Protein AF-A0ABD2MRR7-F1 (afdb_monomer_lite)

Organism: NCBI:txid559131

Secondary structure (DSSP, 8-state):
-----TTT--HHHHHHHHHTTT-PPPSSHHHHHHHHHHHHHHHHHH--------S------HHHHHHHHHHHHHHHHHHHHTTS---

Radius of gyration: 30.71 Å; chains: 1; bounding box: 50×29×84 Å

Structure (mmCIF, N/CA/C/O backbone):
data_AF-A0ABD2MRR7-F1
#
_entry.id   AF-A0ABD2MRR7-F1
#
loop_
_atom_site.group_PDB
_atom_site.id
_atom_site.type_symbol
_atom_site.label_atom_id
_atom_site.label_alt_id
_atom_site.label_comp_id
_atom_site.label_asym_id
_atom_site.label_entity_id
_atom_site.label_seq_id
_atom_site.pdbx_PDB_ins_code
_atom_site.Cartn_x
_atom_site.Cartn_y
_atom_site.Cartn_z
_atom_site.occupancy
_atom_site.B_iso_or_equiv
_atom_site.auth_seq_id
_atom_site.auth_comp_id
_atom_site.auth_asym_id
_atom_site.auth_atom_id
_atom_site.pdbx_PDB_model_num
ATOM 1 N N . MET A 1 1 ? -0.695 -3.202 9.038 1.00 45.69 1 MET A N 1
ATOM 2 C CA . MET A 1 1 ? 0.506 -3.177 8.177 1.00 45.69 1 MET A CA 1
ATOM 3 C C . MET A 1 1 ? 1.087 -1.767 8.217 1.00 45.69 1 MET A C 1
ATOM 5 O O . MET A 1 1 ? 0.366 -0.852 7.823 1.00 45.69 1 MET A O 1
ATOM 9 N N . PRO A 1 2 ? 2.298 -1.542 8.759 1.00 51.72 2 PRO A N 1
ATOM 10 C CA . PRO A 1 2 ? 2.975 -0.254 8.605 1.00 51.72 2 PRO A CA 1
ATOM 11 C C . PRO A 1 2 ? 3.110 0.062 7.110 1.00 51.72 2 PRO A C 1
ATOM 13 O O . PRO A 1 2 ? 3.409 -0.827 6.317 1.00 51.72 2 PRO A O 1
ATOM 16 N N . ARG A 1 3 ? 2.809 1.302 6.709 1.00 63.09 3 ARG A N 1
ATOM 17 C CA . ARG A 1 3 ? 2.844 1.689 5.293 1.00 63.09 3 ARG A CA 1
ATOM 18 C C . ARG A 1 3 ? 4.299 1.744 4.836 1.00 63.09 3 ARG A C 1
ATOM 20 O O . ARG A 1 3 ? 5.050 2.615 5.272 1.00 63.09 3 ARG A O 1
ATOM 27 N N . LEU A 1 4 ? 4.679 0.807 3.974 1.00 75.62 4 LEU A N 1
ATOM 28 C CA . LEU A 1 4 ? 5.969 0.802 3.302 1.00 75.62 4 LEU A CA 1
ATOM 29 C C . LEU A 1 4 ? 6.137 2.105 2.505 1.00 75.62 4 LEU A C 1
ATOM 31 O O . LEU A 1 4 ? 5.214 2.522 1.806 1.00 75.62 4 LEU A O 1
ATOM 35 N N . ASN A 1 5 ? 7.299 2.755 2.608 1.00 85.12 5 ASN A N 1
ATOM 36 C CA . ASN A 1 5 ? 7.639 3.903 1.770 1.00 85.12 5 ASN A CA 1
ATOM 37 C C . ASN A 1 5 ? 8.504 3.423 0.593 1.00 85.12 5 ASN A C 1
ATOM 39 O O . ASN A 1 5 ? 9.696 3.170 0.797 1.00 85.12 5 ASN A O 1
ATOM 43 N N . PRO A 1 6 ? 7.964 3.358 -0.642 1.00 84.69 6 PRO A N 1
ATOM 44 C CA . PRO A 1 6 ? 8.682 2.803 -1.788 1.00 84.69 6 PRO A CA 1
ATOM 45 C C . PRO A 1 6 ? 10.035 3.474 -2.066 1.00 84.69 6 PRO A C 1
ATOM 47 O O . PRO A 1 6 ? 10.938 2.850 -2.617 1.00 84.69 6 PRO A O 1
ATOM 50 N N . ASN A 1 7 ? 10.212 4.742 -1.681 1.00 86.31 7 ASN A N 1
ATOM 51 C CA . ASN A 1 7 ? 11.445 5.481 -1.954 1.00 86.31 7 ASN A CA 1
ATOM 52 C C . ASN A 1 7 ? 12.619 5.055 -1.059 1.00 86.31 7 ASN A C 1
ATOM 54 O O . ASN A 1 7 ? 13.768 5.197 -1.471 1.00 86.31 7 ASN A O 1
ATOM 58 N N . HIS A 1 8 ? 12.346 4.505 0.127 1.00 87.12 8 HIS A N 1
ATOM 59 C CA . HIS A 1 8 ? 13.376 4.085 1.087 1.00 87.12 8 HIS A CA 1
ATOM 60 C C . HIS A 1 8 ? 13.489 2.565 1.231 1.00 87.12 8 HIS A C 1
ATOM 62 O O . HIS A 1 8 ? 14.353 2.081 1.959 1.00 87.12 8 HIS A O 1
ATOM 68 N N . SER A 1 9 ? 12.650 1.813 0.520 1.00 89.31 9 SER A N 1
ATOM 69 C CA . SER A 1 9 ? 12.655 0.355 0.557 1.00 89.31 9 SER A CA 1
ATOM 70 C C . SER A 1 9 ? 13.741 -0.266 -0.312 1.00 89.31 9 SER A C 1
ATOM 72 O O . SER A 1 9 ? 14.118 0.248 -1.373 1.00 89.31 9 SER A O 1
ATOM 74 N N . LYS A 1 10 ? 14.222 -1.423 0.144 1.00 92.12 10 LYS A N 1
ATOM 75 C CA . LYS A 1 10 ? 15.166 -2.273 -0.589 1.00 92.12 10 LYS A CA 1
ATOM 76 C C . LYS A 1 10 ? 14.460 -2.983 -1.748 1.00 92.12 10 LYS A C 1
ATOM 78 O O . LYS A 1 10 ? 13.253 -3.195 -1.727 1.00 92.12 10 LYS A O 1
ATOM 83 N N . SER A 1 11 ? 15.223 -3.423 -2.752 1.00 91.19 11 SER A N 1
ATOM 84 C CA . SER A 1 11 ? 14.683 -4.135 -3.929 1.00 91.19 11 SER A CA 1
ATOM 85 C C . SER A 1 11 ? 13.841 -5.365 -3.565 1.00 91.19 11 SER A C 1
ATOM 87 O O . SER A 1 11 ? 12.807 -5.621 -4.183 1.00 91.19 11 SER A O 1
ATOM 89 N N . THR A 1 12 ? 14.266 -6.122 -2.552 1.00 91.81 12 THR A N 1
ATOM 90 C CA . THR A 1 12 ? 13.560 -7.313 -2.061 1.00 91.81 12 THR A CA 1
ATOM 91 C C . THR A 1 12 ? 12.214 -6.955 -1.438 1.00 91.81 12 THR A C 1
ATOM 93 O O . THR A 1 12 ? 11.214 -7.582 -1.764 1.00 91.81 12 THR A O 1
ATOM 96 N N . GLU A 1 13 ? 12.171 -5.900 -0.625 1.00 92.44 13 GLU A N 1
ATOM 97 C CA . GLU A 1 13 ? 10.946 -5.376 -0.010 1.00 92.44 13 GLU A CA 1
ATOM 98 C C . GLU A 1 13 ? 9.967 -4.862 -1.072 1.00 92.44 13 GLU A C 1
ATOM 100 O O . GLU A 1 13 ? 8.781 -5.172 -1.029 1.00 92.44 13 GLU A O 1
ATOM 105 N N . LEU A 1 14 ? 10.472 -4.149 -2.085 1.00 92.94 14 LEU A N 1
ATOM 106 C CA . LEU A 1 14 ? 9.659 -3.701 -3.217 1.00 92.94 14 LEU A CA 1
ATOM 107 C C . LEU A 1 14 ? 9.073 -4.879 -4.006 1.00 92.94 14 LEU A C 1
ATOM 109 O O . LEU A 1 14 ? 7.921 -4.829 -4.420 1.00 92.94 14 LEU A O 1
ATOM 113 N N . SER A 1 15 ? 9.856 -5.942 -4.209 1.00 93.56 15 SER A N 1
ATOM 114 C CA . SER A 1 15 ? 9.396 -7.140 -4.929 1.00 93.56 15 SER A CA 1
ATOM 115 C C . SER A 1 15 ? 8.343 -7.900 -4.129 1.00 93.56 15 SER A C 1
ATOM 117 O O . SER A 1 15 ? 7.369 -8.373 -4.700 1.00 93.56 15 SER A O 1
ATOM 119 N N . TYR A 1 16 ? 8.523 -7.978 -2.810 1.00 92.56 16 TYR A N 1
ATOM 120 C CA . TYR A 1 16 ? 7.559 -8.582 -1.900 1.00 92.56 16 TYR A CA 1
ATOM 121 C C . TYR A 1 16 ? 6.213 -7.845 -1.935 1.00 92.56 16 TYR A C 1
ATOM 123 O O . TYR A 1 16 ? 5.171 -8.470 -2.092 1.00 92.56 16 TYR A O 1
ATOM 131 N N . GLU A 1 17 ? 6.227 -6.513 -1.879 1.00 91.56 17 GLU A N 1
ATOM 132 C CA . GLU A 1 17 ? 5.007 -5.695 -1.930 1.00 91.56 17 GLU A CA 1
ATOM 133 C C . GLU A 1 17 ? 4.273 -5.769 -3.275 1.00 91.56 17 GLU A C 1
ATOM 135 O O . GLU A 1 17 ? 3.042 -5.697 -3.304 1.00 91.56 17 GLU A O 1
ATOM 140 N N . LEU A 1 18 ? 5.010 -5.928 -4.380 1.00 93.25 18 LEU A N 1
ATOM 141 C CA . LEU A 1 18 ? 4.431 -6.184 -5.703 1.00 93.25 18 LEU A CA 1
ATOM 142 C C . LEU A 1 18 ? 3.821 -7.591 -5.778 1.00 93.25 18 LEU A C 1
ATOM 144 O O . LEU A 1 18 ? 2.686 -7.740 -6.229 1.00 93.25 18 LEU A O 1
ATOM 148 N N . ALA A 1 19 ? 4.510 -8.601 -5.241 1.00 92.69 19 ALA A N 1
ATOM 149 C CA . ALA A 1 19 ? 4.008 -9.972 -5.188 1.00 92.69 19 ALA A CA 1
ATOM 150 C C . ALA A 1 19 ? 2.728 -10.096 -4.342 1.00 92.69 19 ALA A C 1
ATOM 152 O O . ALA A 1 19 ? 1.795 -10.779 -4.753 1.00 92.69 19 ALA A O 1
ATOM 153 N N . LEU A 1 20 ? 2.625 -9.375 -3.215 1.00 91.44 20 LEU A N 1
ATOM 154 C CA . LEU A 1 20 ? 1.394 -9.309 -2.407 1.00 91.44 20 LEU A CA 1
ATOM 155 C C . LEU A 1 20 ? 0.178 -8.789 -3.190 1.00 91.44 20 LEU A C 1
ATOM 157 O O . LEU A 1 20 ? -0.960 -9.066 -2.820 1.00 91.44 20 LEU A O 1
ATOM 161 N N . ARG A 1 21 ? 0.416 -8.032 -4.264 1.00 90.50 21 ARG A N 1
ATOM 162 C CA . ARG A 1 21 ? -0.609 -7.474 -5.156 1.00 90.50 21 ARG A CA 1
ATOM 163 C C . ARG A 1 21 ? -0.782 -8.292 -6.435 1.00 90.50 21 ARG A C 1
ATOM 165 O O . ARG A 1 21 ? -1.472 -7.843 -7.343 1.00 90.50 21 ARG A O 1
ATOM 172 N N . ASN A 1 22 ? -0.173 -9.480 -6.504 1.00 92.38 22 ASN A N 1
ATOM 173 C CA . ASN A 1 22 ? -0.131 -10.345 -7.684 1.00 92.38 22 ASN A CA 1
ATOM 174 C C . ASN A 1 22 ? 0.443 -9.641 -8.927 1.00 92.38 22 ASN A C 1
ATOM 176 O O . ASN A 1 22 ? -0.015 -9.867 -10.045 1.00 92.38 22 ASN A O 1
ATOM 180 N N . VAL A 1 23 ? 1.430 -8.763 -8.726 1.00 92.19 23 VAL A N 1
ATOM 181 C CA . VAL A 1 23 ? 2.137 -8.066 -9.802 1.00 92.19 23 VAL A CA 1
ATOM 182 C C . VAL A 1 23 ? 3.543 -8.630 -9.922 1.00 92.19 23 VAL A C 1
ATOM 184 O O . VAL A 1 23 ? 4.310 -8.610 -8.955 1.00 92.19 23 VAL A O 1
ATOM 187 N N . ASP A 1 24 ? 3.900 -9.083 -11.122 1.00 92.69 24 ASP A N 1
ATOM 188 C CA . ASP A 1 24 ? 5.258 -9.535 -11.400 1.00 92.69 24 ASP A CA 1
ATOM 189 C C . ASP A 1 24 ? 6.248 -8.366 -11.268 1.00 92.69 24 ASP A C 1
ATOM 191 O O . ASP A 1 24 ? 6.063 -7.308 -11.885 1.00 92.69 24 ASP A O 1
ATOM 195 N N . PRO A 1 25 ? 7.304 -8.509 -10.448 1.00 90.38 25 PRO A N 1
ATOM 196 C CA . PRO A 1 25 ? 8.221 -7.417 -10.198 1.00 90.38 25 PRO A CA 1
ATOM 197 C C . PRO A 1 25 ? 9.134 -7.177 -11.414 1.00 90.38 25 PRO A C 1
ATOM 199 O O . PRO A 1 25 ? 9.787 -8.112 -11.883 1.00 90.38 25 PRO A O 1
ATOM 202 N N . PRO A 1 26 ? 9.272 -5.921 -11.879 1.00 92.06 26 PRO A N 1
ATOM 203 C CA . PRO A 1 26 ? 10.259 -5.546 -12.893 1.00 92.06 26 PRO A CA 1
ATOM 204 C C . PRO A 1 26 ? 11.692 -5.893 -12.473 1.00 92.06 26 PRO A C 1
ATOM 206 O O . PRO A 1 26 ? 11.976 -6.072 -11.290 1.00 92.06 26 PRO A O 1
ATOM 209 N N . ALA A 1 27 ? 12.637 -5.924 -13.412 1.00 89.81 27 ALA A N 1
ATOM 210 C CA . ALA A 1 27 ? 14.025 -6.258 -13.088 1.00 89.81 27 ALA A CA 1
ATOM 211 C C . ALA A 1 27 ? 14.707 -5.166 -12.242 1.00 89.81 27 ALA A C 1
ATOM 213 O O . ALA A 1 27 ? 15.444 -5.466 -11.297 1.00 89.81 27 ALA A O 1
ATOM 214 N N . THR A 1 28 ? 14.447 -3.892 -12.549 1.00 94.06 28 THR A N 1
ATOM 215 C CA . THR A 1 28 ? 15.167 -2.773 -11.930 1.00 94.06 28 THR A CA 1
ATOM 216 C C . THR A 1 28 ? 14.463 -2.226 -10.690 1.00 94.06 28 THR A C 1
ATOM 218 O O . THR A 1 28 ? 13.241 -2.269 -10.549 1.00 94.06 28 THR A O 1
ATOM 221 N N . VAL A 1 29 ? 15.246 -1.673 -9.760 1.00 91.94 29 VAL A N 1
ATOM 222 C CA . VAL A 1 29 ? 14.714 -1.075 -8.524 1.00 91.94 29 VAL A CA 1
ATOM 223 C C . VAL A 1 29 ? 13.831 0.134 -8.829 1.00 91.94 29 VAL A C 1
ATOM 225 O O . VAL A 1 29 ? 12.782 0.297 -8.211 1.00 91.94 29 VAL A O 1
ATOM 228 N N . ASP A 1 30 ? 14.218 0.966 -9.794 1.00 92.81 30 ASP A N 1
ATOM 229 C CA . ASP A 1 30 ? 13.488 2.195 -10.101 1.00 92.81 30 ASP A CA 1
ATOM 230 C C . ASP A 1 30 ? 12.146 1.928 -10.787 1.00 92.81 30 ASP A C 1
ATOM 232 O O . ASP A 1 30 ? 11.159 2.600 -10.475 1.00 92.81 30 ASP A O 1
ATOM 236 N N . GLU A 1 31 ? 12.061 0.899 -11.632 1.00 93.94 31 GLU A N 1
ATOM 237 C CA . GLU A 1 31 ? 10.786 0.436 -12.189 1.00 93.94 31 GLU A CA 1
ATOM 238 C C . GLU A 1 31 ? 9.877 -0.127 -11.100 1.00 93.94 31 GLU A C 1
ATOM 240 O O . GLU A 1 31 ? 8.708 0.256 -11.038 1.00 93.94 31 GLU A O 1
ATOM 245 N N . LYS A 1 32 ? 10.411 -0.950 -10.182 1.00 94.00 32 LYS A N 1
ATOM 246 C CA . LYS A 1 32 ? 9.649 -1.441 -9.021 1.00 94.00 32 LYS A CA 1
ATOM 247 C C . LYS A 1 32 ? 9.089 -0.283 -8.196 1.00 94.00 32 LYS A C 1
ATOM 249 O O . LYS A 1 32 ? 7.907 -0.286 -7.860 1.00 94.00 32 LYS A O 1
ATOM 254 N N . ARG A 1 33 ? 9.905 0.741 -7.908 1.00 95.00 33 ARG A N 1
ATOM 255 C CA . ARG A 1 33 ? 9.465 1.949 -7.184 1.00 95.00 33 ARG A CA 1
ATOM 256 C C . ARG A 1 33 ? 8.373 2.694 -7.935 1.00 95.00 33 ARG A C 1
ATOM 258 O O . ARG A 1 33 ? 7.378 3.088 -7.333 1.00 95.00 33 ARG A O 1
ATOM 265 N N . LYS A 1 34 ? 8.564 2.924 -9.236 1.00 94.25 34 LYS A N 1
ATOM 266 C CA . LYS A 1 34 ? 7.605 3.652 -10.072 1.00 94.25 34 LYS A CA 1
ATOM 267 C C . LYS A 1 34 ? 6.260 2.931 -10.113 1.00 94.25 34 LYS A C 1
ATOM 269 O O . LYS A 1 34 ? 5.238 3.575 -9.888 1.00 94.25 34 LYS A O 1
ATOM 274 N N . LEU A 1 35 ? 6.282 1.619 -10.335 1.00 94.31 35 LEU A N 1
ATOM 275 C CA . LEU A 1 35 ? 5.091 0.780 -10.393 1.00 94.31 35 LEU A CA 1
ATOM 276 C C . LEU A 1 35 ? 4.362 0.750 -9.047 1.00 94.31 35 LEU A C 1
ATOM 278 O O . LEU A 1 35 ? 3.175 1.059 -8.987 1.00 94.31 35 LEU A O 1
ATOM 282 N N . LEU A 1 36 ? 5.087 0.485 -7.955 1.00 92.75 36 LEU A N 1
ATOM 283 C CA . LEU A 1 36 ? 4.498 0.411 -6.620 1.00 92.75 36 LEU A CA 1
ATOM 284 C C . LEU A 1 36 ? 3.898 1.755 -6.175 1.00 92.75 36 LEU A C 1
ATOM 286 O O . LEU A 1 36 ? 2.828 1.772 -5.576 1.00 92.75 36 LEU A O 1
ATOM 290 N N . ARG A 1 37 ? 4.526 2.893 -6.513 1.00 92.12 37 ARG A N 1
ATOM 291 C CA . ARG A 1 37 ? 3.940 4.223 -6.259 1.00 92.12 37 ARG A CA 1
ATOM 292 C C . ARG A 1 37 ? 2.628 4.432 -7.010 1.00 92.12 37 ARG A C 1
ATOM 294 O O . ARG A 1 37 ? 1.698 4.974 -6.423 1.00 92.12 37 ARG A O 1
ATOM 301 N N . GLY A 1 38 ? 2.564 4.019 -8.276 1.00 92.06 38 GLY A N 1
ATOM 302 C CA . GLY A 1 38 ? 1.343 4.110 -9.078 1.00 92.06 38 GLY A CA 1
ATOM 303 C C . GLY A 1 38 ? 0.209 3.288 -8.472 1.00 92.06 38 GLY A C 1
ATOM 304 O O . GLY A 1 38 ? -0.883 3.812 -8.271 1.00 92.06 38 GLY A O 1
ATOM 305 N N . ILE A 1 39 ? 0.498 2.042 -8.086 1.00 91.56 39 ILE A N 1
ATOM 306 C CA . ILE A 1 39 ? -0.490 1.159 -7.455 1.00 91.56 39 ILE A CA 1
ATOM 307 C C . ILE A 1 39 ? -0.959 1.731 -6.113 1.00 91.56 39 ILE A C 1
ATOM 309 O O . ILE A 1 39 ? -2.155 1.832 -5.886 1.00 91.56 39 ILE A O 1
ATOM 31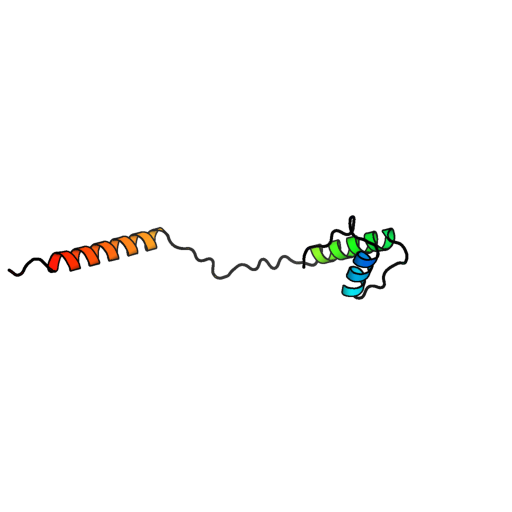3 N N . ILE A 1 40 ? -0.046 2.183 -5.248 1.00 89.25 40 ILE A N 1
ATOM 314 C CA . ILE A 1 40 ? -0.415 2.784 -3.955 1.00 89.25 40 ILE A CA 1
ATOM 315 C C . ILE A 1 40 ? -1.251 4.059 -4.146 1.00 89.25 40 ILE A C 1
ATOM 317 O O . ILE A 1 40 ? -2.162 4.319 -3.361 1.00 89.25 40 ILE A O 1
ATOM 321 N N . ALA A 1 41 ? -0.950 4.880 -5.155 1.00 88.69 41 ALA A N 1
ATOM 322 C CA . ALA A 1 41 ? -1.748 6.065 -5.458 1.00 88.69 41 ALA A CA 1
ATOM 323 C C . ALA A 1 41 ? -3.180 5.681 -5.857 1.00 88.69 41 ALA A C 1
ATOM 325 O O . ALA A 1 41 ? -4.121 6.251 -5.309 1.00 88.69 41 ALA A O 1
ATOM 326 N N . GLN A 1 42 ? -3.323 4.667 -6.715 1.00 87.75 42 GLN A N 1
ATOM 327 C CA . GLN A 1 42 ? -4.614 4.119 -7.126 1.00 87.75 42 GLN A CA 1
ATOM 328 C C . GLN A 1 42 ? -5.377 3.498 -5.943 1.00 87.75 42 GLN A C 1
ATOM 330 O O . GLN A 1 42 ? -6.543 3.795 -5.723 1.00 87.75 42 GLN A O 1
ATOM 335 N N . GLU A 1 43 ? -4.710 2.713 -5.094 1.00 86.56 43 GLU A N 1
ATOM 336 C CA . GLU A 1 43 ? -5.307 2.150 -3.874 1.00 86.56 43 GLU A CA 1
ATOM 337 C C . GLU A 1 43 ? -5.813 3.241 -2.921 1.00 86.56 43 GLU A C 1
ATOM 339 O O . GLU A 1 43 ? -6.818 3.058 -2.236 1.00 86.56 43 GLU A O 1
ATOM 344 N N . ASN A 1 44 ? -5.115 4.376 -2.843 1.00 83.69 44 ASN A N 1
ATOM 345 C CA . ASN A 1 44 ? -5.542 5.497 -2.011 1.00 83.69 44 ASN A CA 1
ATOM 346 C C . ASN A 1 44 ? -6.689 6.296 -2.642 1.00 83.69 44 ASN A C 1
ATOM 348 O O . ASN A 1 44 ? -7.490 6.835 -1.884 1.00 83.69 44 ASN A O 1
ATOM 352 N N . SER A 1 45 ? -6.785 6.381 -3.975 1.00 82.81 45 SER A N 1
ATOM 353 C CA . SER A 1 45 ? -7.938 7.004 -4.641 1.00 82.81 45 SER A CA 1
ATOM 354 C C . SER A 1 45 ? -9.181 6.120 -4.585 1.00 82.81 45 SER A C 1
ATOM 356 O O . SER A 1 45 ? -10.280 6.626 -4.386 1.00 82.81 45 SER A O 1
ATOM 358 N N . ASP A 1 46 ? -8.998 4.806 -4.714 1.00 76.31 46 ASP A N 1
ATOM 359 C CA . ASP A 1 46 ? -10.084 3.819 -4.739 1.00 76.31 46 ASP A CA 1
ATOM 360 C C . ASP A 1 46 ? -10.585 3.471 -3.340 1.00 76.31 46 ASP A C 1
ATOM 362 O O . ASP A 1 46 ? -11.685 2.943 -3.173 1.00 76.31 46 ASP A O 1
ATOM 366 N N . ARG A 1 47 ? -9.815 3.824 -2.306 1.00 70.50 47 ARG A N 1
ATOM 367 C CA . ARG A 1 47 ? -10.341 3.981 -0.954 1.00 70.50 47 ARG A CA 1
ATOM 368 C C . ARG A 1 47 ? -11.296 5.170 -0.944 1.00 70.50 47 ARG A C 1
ATOM 370 O O . ARG A 1 47 ? -10.973 6.241 -0.437 1.00 70.50 47 ARG A O 1
ATOM 377 N N . SER A 1 48 ? -12.517 4.945 -1.429 1.00 58.03 48 SER A N 1
ATOM 378 C CA . SER A 1 48 ? -13.682 5.652 -0.917 1.00 58.03 48 SER A CA 1
ATOM 379 C C . SER A 1 48 ? -13.553 5.608 0.599 1.00 58.03 48 SER A C 1
ATOM 381 O O . SER A 1 48 ? -13.509 4.513 1.169 1.00 58.03 48 SER A O 1
ATOM 383 N N . PHE A 1 49 ? -13.380 6.767 1.233 1.00 55.31 49 PHE A N 1
ATOM 384 C CA . PHE A 1 49 ? -13.440 6.882 2.680 1.00 55.31 49 PHE A CA 1
ATOM 385 C C . PHE A 1 49 ? -14.780 6.277 3.096 1.00 55.31 49 PHE A C 1
ATOM 387 O O . PHE A 1 49 ? -15.814 6.934 3.044 1.00 55.31 49 PHE A O 1
ATOM 394 N N . ILE A 1 50 ? -14.777 5.006 3.495 1.00 51.31 50 ILE A N 1
ATOM 395 C CA . ILE A 1 50 ? -15.770 4.528 4.435 1.00 51.31 50 ILE A CA 1
ATOM 396 C C . ILE A 1 50 ? -15.325 5.205 5.718 1.00 51.31 50 ILE A C 1
ATOM 398 O O . ILE A 1 50 ? -14.514 4.679 6.482 1.00 51.31 50 ILE A O 1
ATOM 402 N N . GLU A 1 51 ? -15.763 6.450 5.882 1.00 54.69 51 GLU A N 1
ATOM 403 C CA . GLU A 1 51 ? -15.878 7.030 7.197 1.00 54.69 51 GLU A CA 1
ATOM 404 C C . GLU A 1 51 ? -16.749 6.022 7.939 1.00 54.69 51 GLU A C 1
ATOM 406 O O . GLU A 1 51 ? -17.933 5.860 7.644 1.00 54.69 51 GLU A O 1
ATOM 411 N N . ILE A 1 52 ? -16.130 5.216 8.802 1.00 52.97 52 ILE A N 1
ATOM 412 C CA . ILE A 1 52 ? -16.883 4.420 9.756 1.00 52.97 52 ILE A CA 1
ATOM 413 C C . ILE A 1 52 ? -17.480 5.477 10.677 1.00 52.97 52 ILE A C 1
ATOM 415 O O . ILE A 1 52 ? -16.888 5.830 11.696 1.00 52.97 52 ILE A O 1
ATOM 419 N N . SER A 1 53 ? -18.605 6.065 10.262 1.00 50.78 53 SER A N 1
ATOM 420 C CA . SER A 1 53 ? -19.423 6.895 11.119 1.00 50.78 53 SER A CA 1
ATOM 421 C C . SER A 1 53 ? -19.821 5.958 12.238 1.00 50.78 53 SER A C 1
ATOM 423 O O . SER A 1 53 ? -20.608 5.038 12.019 1.00 50.78 53 SER A O 1
ATOM 425 N N . ASN A 1 54 ? -19.189 6.096 13.398 1.00 51.31 54 ASN A N 1
ATOM 426 C CA . ASN A 1 54 ? -19.594 5.337 14.559 1.00 51.31 54 ASN A CA 1
ATOM 427 C C . ASN A 1 54 ? -21.071 5.697 14.801 1.00 51.31 54 ASN A C 1
ATOM 429 O O . ASN A 1 54 ? -21.343 6.852 15.131 1.00 51.31 54 ASN A O 1
ATOM 433 N N . PRO A 1 55 ? -22.034 4.777 14.596 1.00 52.25 55 PRO A N 1
ATOM 434 C CA . PRO A 1 55 ? -23.449 5.107 14.761 1.00 52.25 55 PRO A CA 1
ATOM 435 C C . PRO A 1 55 ? -23.773 5.415 16.228 1.00 52.25 55 PRO A C 1
ATOM 437 O O . PRO A 1 55 ? -24.802 6.013 16.530 1.00 52.25 55 PRO A O 1
ATOM 440 N N . TYR A 1 56 ? -22.869 5.045 17.138 1.00 54.22 56 TYR A N 1
ATOM 441 C CA . TYR A 1 56 ? -22.920 5.374 18.549 1.00 54.22 56 TYR A CA 1
ATOM 442 C C . TYR A 1 56 ? -21.951 6.513 18.843 1.00 54.22 56 TYR A C 1
ATOM 444 O O . TYR A 1 56 ? -20.919 6.352 19.499 1.00 54.22 56 TYR A O 1
ATOM 452 N N . GLU A 1 57 ? -22.301 7.699 18.361 1.00 55.97 57 GLU A N 1
ATOM 453 C CA . GLU A 1 57 ? -21.813 8.928 18.962 1.00 55.97 57 GLU A CA 1
ATOM 454 C C . GLU A 1 57 ? -22.422 8.985 20.373 1.00 55.97 57 GLU A C 1
ATOM 456 O O . GLU A 1 57 ? -23.568 9.396 20.558 1.00 55.97 57 GLU A O 1
ATOM 461 N N . PHE A 1 58 ? -21.699 8.476 21.379 1.00 57.19 58 PHE A N 1
ATOM 462 C CA . PHE A 1 58 ? -22.080 8.626 22.783 1.00 57.19 58 PHE A CA 1
ATOM 463 C C . PHE A 1 58 ? -22.016 10.114 23.133 1.00 57.19 58 PHE A C 1
ATOM 465 O O . PHE A 1 58 ? -21.025 10.615 23.665 1.00 57.19 58 PHE A O 1
ATOM 472 N N . LYS A 1 59 ? -23.090 10.843 22.822 1.00 61.88 59 LYS A N 1
ATOM 473 C CA . LYS A 1 59 ? -23.337 12.178 23.350 1.00 61.88 59 LYS A CA 1
ATOM 474 C C . LYS A 1 59 ? -23.650 12.008 24.824 1.00 61.88 59 LYS A C 1
ATOM 476 O O . LYS A 1 59 ? -24.804 11.883 25.217 1.00 61.88 59 LYS A O 1
ATOM 481 N N . VAL A 1 60 ? -22.607 11.954 25.645 1.00 61.59 60 VAL A N 1
ATOM 482 C CA . VAL A 1 60 ? -22.771 12.077 27.089 1.00 61.59 60 VAL A CA 1
ATOM 483 C C . VAL A 1 60 ? -23.349 13.466 27.329 1.00 61.59 60 VAL A C 1
ATOM 485 O O . VAL A 1 60 ? -22.648 14.472 27.202 1.00 61.59 60 VAL A O 1
ATOM 488 N N . ASN A 1 61 ? -24.646 13.537 27.628 1.00 71.38 61 ASN A N 1
ATOM 489 C CA . ASN A 1 61 ? -25.273 14.781 28.029 1.00 71.38 61 ASN A CA 1
ATOM 490 C C . ASN A 1 61 ? -24.758 15.130 29.430 1.00 71.38 61 ASN A C 1
ATOM 492 O O . ASN A 1 61 ? -25.281 14.686 30.450 1.00 71.38 61 ASN A O 1
ATOM 496 N N . VAL A 1 62 ? -23.676 15.913 29.475 1.00 73.44 62 VAL A N 1
ATOM 497 C CA . VAL A 1 62 ? -22.997 16.320 30.716 1.00 73.44 62 VAL A CA 1
ATOM 498 C C . VAL A 1 62 ? -23.969 16.997 31.690 1.00 73.44 62 VAL A C 1
ATOM 500 O O . VAL A 1 62 ? -23.755 16.946 32.900 1.00 73.44 62 VAL A O 1
ATOM 503 N N . LYS A 1 63 ? -25.046 17.611 31.185 1.00 75.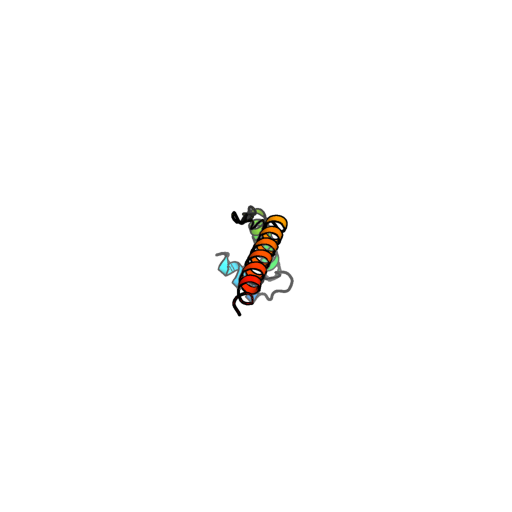50 63 LYS A N 1
ATOM 504 C CA . LYS A 1 63 ? -26.087 18.221 32.010 1.00 75.50 63 LYS A CA 1
ATOM 505 C C . LYS A 1 63 ? -26.922 17.162 32.739 1.00 75.50 63 LYS A C 1
ATOM 507 O O . LYS A 1 63 ? -26.997 17.215 33.961 1.00 75.50 63 LYS A O 1
ATOM 512 N N . GLU A 1 64 ? -27.442 16.166 32.022 1.00 73.25 64 GLU A N 1
ATOM 513 C CA . GLU A 1 64 ? -28.219 15.056 32.609 1.00 73.25 64 GLU A CA 1
ATOM 514 C C . GLU A 1 64 ? -27.384 14.221 33.590 1.00 73.25 64 GLU A C 1
ATOM 516 O O . GLU A 1 64 ? -27.872 13.815 34.646 1.00 73.25 64 GLU A O 1
ATOM 521 N N . LEU A 1 65 ? -26.096 14.015 33.287 1.00 77.38 65 LEU A N 1
ATOM 522 C CA . LEU A 1 65 ? -25.172 13.333 34.195 1.00 77.38 65 LEU A CA 1
ATOM 523 C C . LEU A 1 65 ? -25.015 14.108 35.514 1.00 77.38 65 LEU A C 1
ATOM 525 O O . LEU A 1 65 ? -25.070 13.521 36.592 1.00 77.38 65 LEU A O 1
ATOM 529 N N . LYS A 1 66 ? -24.842 15.434 35.440 1.00 79.50 66 LYS A N 1
ATOM 530 C CA . LYS A 1 66 ? -24.725 16.295 36.627 1.00 79.50 66 LYS A CA 1
ATOM 531 C C . LYS A 1 66 ? -26.014 16.322 37.444 1.00 79.50 66 LYS A C 1
ATOM 533 O O . LYS A 1 66 ? -25.943 16.246 38.666 1.00 79.50 66 LYS A O 1
ATOM 538 N N . GLU A 1 67 ? -27.167 16.395 36.784 1.00 81.75 67 GLU A N 1
ATOM 539 C CA . GLU A 1 67 ? -28.480 16.340 37.437 1.00 81.75 67 GLU A CA 1
ATOM 540 C C . GLU A 1 67 ? -28.685 14.997 38.156 1.00 81.75 67 GLU A C 1
ATOM 542 O O . GLU A 1 67 ? -29.091 14.974 39.317 1.00 81.75 67 GLU A O 1
ATOM 547 N N . SER A 1 68 ? -28.296 13.888 37.519 1.00 78.50 68 SER A N 1
ATOM 548 C CA . SER A 1 68 ? -28.368 12.546 38.109 1.00 78.50 68 SER A CA 1
ATOM 549 C C . SER A 1 68 ? -27.440 12.390 39.320 1.00 78.50 68 SER A C 1
ATOM 551 O O . SER A 1 68 ? -27.854 11.859 40.349 1.00 78.50 68 SER A O 1
ATOM 553 N N . ILE A 1 69 ? -26.201 12.894 39.241 1.00 81.94 69 ILE A N 1
ATOM 554 C CA . ILE A 1 69 ? -25.251 12.882 40.367 1.00 81.94 69 ILE A CA 1
ATOM 555 C C . ILE A 1 69 ? -25.783 13.715 41.536 1.00 81.94 69 ILE A C 1
ATOM 557 O O . ILE A 1 69 ? -25.714 13.272 42.685 1.00 81.94 69 ILE A O 1
ATOM 561 N N . ALA A 1 70 ? -26.323 14.904 41.258 1.00 81.31 70 ALA A N 1
ATOM 562 C CA . ALA A 1 70 ? -26.905 15.763 42.283 1.00 81.31 70 ALA A CA 1
ATOM 563 C C . ALA A 1 70 ? -28.087 15.069 42.974 1.00 81.31 70 ALA A C 1
ATOM 565 O O . ALA A 1 70 ? -28.108 14.996 44.199 1.00 81.31 70 ALA A O 1
ATOM 566 N N . TYR A 1 71 ? -29.000 14.470 42.203 1.00 82.00 71 TYR A N 1
ATOM 567 C CA . TYR A 1 71 ? -30.134 13.719 42.741 1.00 82.00 71 TYR A CA 1
ATOM 568 C C . TYR A 1 71 ? -29.699 12.554 43.638 1.00 82.00 71 TYR A C 1
ATOM 570 O O . TYR A 1 71 ? -30.185 12.434 44.761 1.00 82.00 71 TYR A O 1
ATOM 578 N N . ILE A 1 72 ? -28.749 11.726 43.185 1.00 80.75 72 ILE A N 1
ATOM 579 C CA . ILE A 1 72 ? -28.237 10.590 43.968 1.00 80.75 72 ILE A CA 1
ATOM 580 C C . ILE A 1 72 ? -27.595 11.079 45.267 1.00 80.75 72 ILE A C 1
ATOM 582 O O . ILE A 1 72 ? -27.824 10.504 46.328 1.00 80.75 72 ILE A O 1
ATOM 586 N N . THR A 1 73 ? -26.826 12.165 45.202 1.00 79.50 73 THR A N 1
ATOM 587 C CA . THR A 1 73 ? -26.163 12.739 46.377 1.00 79.50 73 THR A CA 1
ATOM 588 C C . THR A 1 73 ? -27.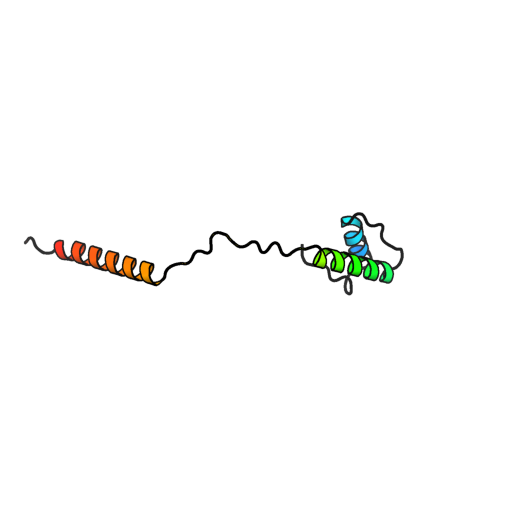187 13.277 47.376 1.00 79.50 73 THR A C 1
ATOM 590 O O . THR A 1 73 ? -27.083 12.999 48.570 1.00 79.50 73 THR A O 1
ATOM 593 N N . THR A 1 74 ? -28.220 13.981 46.903 1.00 76.12 74 THR A N 1
ATOM 594 C CA . THR A 1 74 ? -29.327 14.451 47.744 1.00 76.12 74 THR A CA 1
ATOM 595 C C . THR A 1 74 ? -30.082 13.277 48.367 1.00 76.12 74 THR A C 1
ATOM 597 O O . THR A 1 74 ? -30.285 13.268 49.578 1.00 76.12 74 THR A O 1
ATOM 600 N N . PHE A 1 75 ? -30.424 12.249 47.588 1.00 74.44 75 PHE A N 1
ATOM 601 C CA . PHE A 1 75 ? -31.097 11.051 48.091 1.00 74.44 75 PHE A CA 1
ATOM 602 C C . PHE A 1 75 ? -30.278 10.336 49.175 1.00 74.44 75 PHE A C 1
ATOM 604 O O . PHE A 1 75 ? -30.806 10.023 50.240 1.00 74.44 75 PHE A O 1
ATOM 611 N N . LEU A 1 76 ? -28.976 10.139 48.949 1.00 76.19 76 LEU A N 1
ATOM 612 C CA . LEU A 1 76 ? -28.081 9.529 49.934 1.00 76.19 76 LEU A CA 1
ATOM 613 C C . LEU A 1 76 ? -27.951 10.387 51.198 1.00 76.19 76 LEU A C 1
ATOM 615 O O . LEU A 1 76 ? 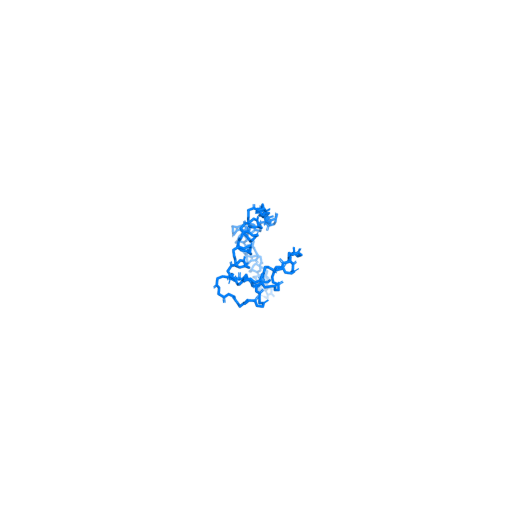-27.967 9.841 52.296 1.00 76.19 76 LEU A O 1
ATOM 619 N N . SER A 1 77 ? -27.880 11.714 51.069 1.00 71.06 77 SER A N 1
ATOM 620 C CA . SER A 1 77 ? -27.819 12.614 52.228 1.00 71.06 77 SER A CA 1
ATOM 621 C C . SER A 1 77 ? -29.105 12.594 53.062 1.00 71.06 77 SER A C 1
ATOM 623 O O . SER A 1 77 ? -29.037 12.570 54.287 1.00 71.06 77 SER A O 1
ATOM 625 N N . ILE A 1 78 ? -30.275 12.512 52.417 1.00 67.75 78 ILE A N 1
ATOM 626 C CA . ILE A 1 78 ? -31.572 12.361 53.092 1.00 67.75 78 ILE A CA 1
ATOM 627 C C . ILE A 1 78 ? -31.649 10.993 53.781 1.00 67.75 78 ILE A C 1
ATOM 629 O O . ILE A 1 78 ? -32.062 10.902 54.934 1.00 67.75 78 ILE A O 1
ATOM 633 N N . SER A 1 79 ? -31.189 9.934 53.108 1.00 59.03 79 SER A N 1
ATOM 634 C CA . SER A 1 79 ? -31.147 8.587 53.682 1.00 59.03 79 SER A CA 1
ATOM 635 C C . SER A 1 79 ? -30.189 8.472 54.870 1.00 59.03 79 SER A C 1
ATOM 637 O O . SER A 1 79 ? -30.451 7.666 55.753 1.00 59.03 79 SER A O 1
ATOM 639 N N . GLN A 1 80 ? -29.095 9.239 54.904 1.00 58.62 80 GLN A N 1
ATOM 640 C CA . GLN A 1 80 ? -28.175 9.288 56.047 1.00 58.62 80 GLN A CA 1
ATOM 641 C C . GLN A 1 80 ? -28.679 10.209 57.170 1.00 58.62 80 GLN A C 1
ATOM 643 O O . GLN A 1 80 ? -28.383 9.965 58.336 1.00 58.62 80 GLN A O 1
ATOM 648 N N . GLY A 1 81 ? -29.461 11.242 56.838 1.00 53.75 81 GLY A N 1
ATOM 649 C CA . GLY A 1 81 ? -30.092 12.142 57.808 1.00 53.75 81 GLY A CA 1
ATOM 650 C C . GLY A 1 81 ? -31.238 11.504 58.600 1.00 53.75 81 GLY A C 1
ATOM 651 O O . GLY A 1 81 ? -31.445 11.871 59.751 1.00 53.75 81 GLY A O 1
ATOM 652 N N . ASN A 1 82 ? -31.925 10.507 58.034 1.00 51.62 82 ASN A N 1
ATOM 653 C CA . ASN A 1 82 ? -32.967 9.737 58.730 1.00 51.62 82 ASN A CA 1
ATOM 654 C C . ASN A 1 82 ? -32.423 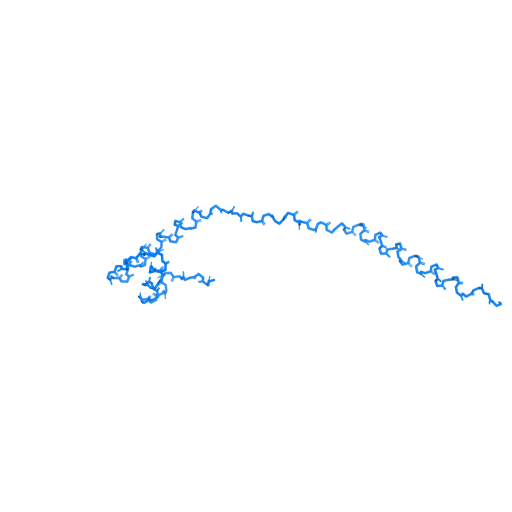8.636 59.661 1.00 51.62 82 ASN A C 1
ATOM 656 O O . ASN A 1 82 ? -33.209 7.960 60.316 1.00 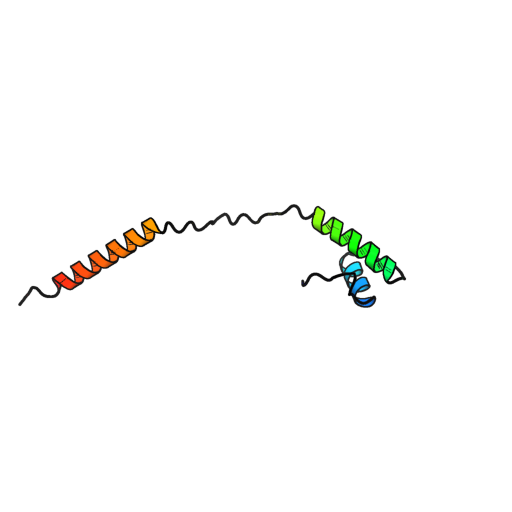51.62 82 ASN A O 1
ATOM 660 N N . SER A 1 83 ? -31.103 8.445 59.738 1.00 51.91 83 SER A N 1
ATOM 661 C CA . SER A 1 83 ? -30.485 7.445 60.623 1.00 51.91 83 SER A CA 1
ATOM 662 C C . SER A 1 83 ? -30.188 7.964 62.035 1.00 51.91 83 SER A C 1
ATOM 664 O O . SER A 1 83 ? -29.749 7.182 62.869 1.00 51.91 83 SER A O 1
ATOM 666 N N . ASN A 1 84 ? -30.382 9.264 62.299 1.00 49.94 84 ASN A N 1
ATOM 667 C CA . ASN A 1 84 ? -29.989 9.926 63.555 1.00 49.94 84 ASN A CA 1
ATOM 668 C C . ASN A 1 84 ? -31.159 10.593 64.303 1.00 49.94 84 ASN A C 1
ATOM 670 O O . ASN A 1 84 ? -30.938 11.485 65.120 1.00 49.94 84 ASN A O 1
ATOM 674 N N . SER A 1 85 ? -32.400 10.189 64.044 1.00 52.66 85 SER A N 1
ATOM 675 C CA . SER A 1 85 ? -33.547 10.634 64.838 1.00 52.66 85 SER A CA 1
ATOM 676 C C . SER A 1 85 ? -34.412 9.442 65.219 1.00 52.66 85 SER A C 1
ATOM 678 O O . SER A 1 85 ? -35.433 9.209 64.587 1.00 52.66 85 SER A O 1
ATOM 680 N N . ASP A 1 86 ? -33.941 8.676 66.199 1.00 47.25 86 ASP A N 1
ATOM 681 C CA . ASP A 1 86 ? -34.757 7.883 67.124 1.00 47.25 86 ASP A CA 1
ATOM 682 C C . ASP A 1 86 ? -33.852 7.448 68.296 1.00 47.25 86 ASP A C 1
ATOM 684 O O . ASP A 1 86 ? -33.412 6.304 68.371 1.00 47.25 86 ASP A O 1
ATOM 688 N N . GLU A 1 87 ? -33.536 8.403 69.178 1.00 42.34 87 GLU A N 1
ATOM 689 C CA . GLU A 1 87 ? -33.284 8.197 70.618 1.00 42.34 87 GLU A CA 1
ATOM 690 C C . GLU A 1 87 ? -33.850 9.389 71.403 1.00 42.34 87 GLU A C 1
ATOM 692 O O . GLU A 1 87 ? -33.592 10.548 70.996 1.00 42.34 87 GLU A O 1
#

Sequence (87 aa):
MPRLNPNHSKSTELSYELALRNVDPPATVDEKRKLLRGIIAQENSDRSFIEISNPYEFKVNVKELKESIAYITTFLSISQGNSNSDE

Foldseek 3Di:
DPDDDLVPDDQVVLCVLCVVVVHHADPDSVSSSVVSVVVVVVVVVVPPPPPVPVPPPPPPVVVVVVVVVVVVVVVVVVVVVVVPPDD

pLDDT: mean 76.72, std 16.14, range [42.34, 95.0]